Protein AF-A0A1V4BY78-F1 (afdb_monomer)

Structure (mmCIF, N/CA/C/O backbone):
data_AF-A0A1V4BY78-F1
#
_entry.id   AF-A0A1V4BY78-F1
#
loop_
_atom_site.group_PDB
_atom_site.id
_atom_site.type_symbol
_atom_site.label_atom_id
_atom_site.label_alt_id
_atom_site.label_comp_id
_atom_site.label_asym_id
_atom_site.label_entity_id
_atom_site.label_seq_id
_atom_site.pdbx_PDB_ins_code
_atom_site.Cartn_x
_atom_site.Cartn_y
_atom_site.Cartn_z
_atom_site.occupancy
_atom_site.B_iso_or_equiv
_atom_site.auth_seq_id
_atom_site.auth_comp_id
_atom_site.auth_asym_id
_atom_site.auth_atom_id
_atom_site.pdbx_PDB_model_num
ATOM 1 N N . MET A 1 1 ? 14.036 33.106 -26.032 1.00 73.75 1 MET A N 1
ATOM 2 C CA . MET A 1 1 ? 13.216 32.186 -26.853 1.00 73.75 1 MET A CA 1
ATOM 3 C C . MET A 1 1 ? 13.055 30.882 -26.083 1.00 73.75 1 MET A C 1
ATOM 5 O O . MET A 1 1 ? 14.049 30.196 -25.884 1.00 73.75 1 MET A O 1
ATOM 9 N N . TYR A 1 2 ? 11.860 30.580 -25.572 1.00 84.12 2 TYR A N 1
ATOM 10 C CA . TYR A 1 2 ? 11.632 29.362 -24.786 1.00 84.12 2 TYR A CA 1
ATOM 11 C C . TYR A 1 2 ? 11.433 28.162 -25.714 1.00 84.12 2 TYR A C 1
ATOM 13 O O . TYR A 1 2 ? 10.686 28.245 -26.686 1.00 84.12 2 TYR A O 1
ATOM 21 N N . LYS A 1 3 ? 12.119 27.056 -25.422 1.00 81.19 3 LYS A N 1
ATOM 22 C CA . LYS A 1 3 ? 11.928 25.766 -26.093 1.00 81.19 3 LYS A CA 1
ATOM 23 C C . LYS A 1 3 ? 11.327 24.787 -25.094 1.00 81.19 3 LYS A C 1
ATOM 25 O O . LYS A 1 3 ? 11.755 24.750 -23.944 1.00 81.19 3 LYS A O 1
ATOM 30 N N . ALA A 1 4 ? 10.376 23.985 -25.552 1.00 90.56 4 ALA A N 1
ATOM 31 C CA . ALA A 1 4 ? 9.820 22.873 -24.796 1.00 90.56 4 ALA A CA 1
ATOM 32 C C . ALA A 1 4 ? 9.861 21.608 -25.653 1.00 90.56 4 ALA A C 1
ATOM 34 O O . ALA A 1 4 ? 9.747 21.672 -26.878 1.00 90.56 4 ALA A O 1
ATOM 35 N N . TYR A 1 5 ? 10.007 20.464 -24.991 1.00 91.44 5 TYR A N 1
ATOM 36 C CA . TYR A 1 5 ? 10.049 19.156 -25.628 1.00 91.44 5 TYR A CA 1
ATOM 37 C C . TYR A 1 5 ? 9.000 18.250 -24.998 1.00 91.44 5 TYR A C 1
ATOM 39 O O . TYR A 1 5 ? 8.797 18.265 -23.784 1.00 91.44 5 TYR A O 1
ATOM 47 N N . LYS A 1 6 ? 8.340 17.450 -25.836 1.00 93.06 6 LYS A N 1
ATOM 48 C CA . LYS A 1 6 ? 7.363 16.454 -25.406 1.00 93.06 6 LYS A CA 1
ATOM 49 C C . LYS A 1 6 ? 7.929 15.070 -25.668 1.00 93.06 6 LYS A C 1
ATOM 51 O O . LYS A 1 6 ? 8.119 14.689 -26.818 1.00 93.06 6 LYS A O 1
ATOM 56 N N . PHE A 1 7 ? 8.131 14.312 -24.600 1.00 91.88 7 PHE A N 1
ATOM 57 C CA . PHE A 1 7 ? 8.559 12.922 -24.677 1.00 91.88 7 PHE A CA 1
A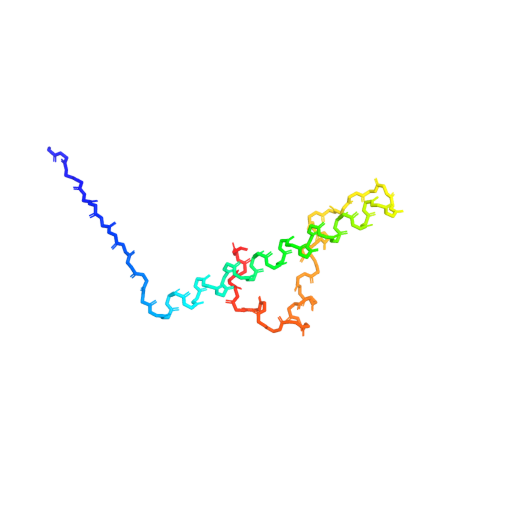TOM 58 C C . PHE A 1 7 ? 7.466 12.014 -24.131 1.00 91.88 7 PHE A C 1
ATOM 60 O O . PHE A 1 7 ? 6.753 12.365 -23.189 1.00 91.88 7 PHE A O 1
ATOM 67 N N . ARG A 1 8 ? 7.337 10.830 -24.728 1.00 93.19 8 ARG A N 1
ATOM 68 C CA . ARG A 1 8 ? 6.547 9.735 -24.173 1.00 93.19 8 ARG A CA 1
ATOM 69 C C . ARG A 1 8 ? 7.510 8.622 -23.811 1.00 93.19 8 ARG A C 1
ATOM 71 O O . ARG A 1 8 ? 8.064 7.985 -24.698 1.00 93.19 8 ARG A O 1
ATOM 78 N N . LEU A 1 9 ? 7.679 8.393 -22.518 1.00 90.06 9 LEU A N 1
ATOM 79 C CA . LEU A 1 9 ? 8.410 7.236 -22.032 1.00 90.06 9 LEU A CA 1
ATOM 80 C C . LEU A 1 9 ? 7.509 6.009 -22.145 1.00 90.06 9 LEU A C 1
ATOM 82 O O . LEU A 1 9 ? 6.325 6.054 -21.796 1.00 90.06 9 LEU A O 1
ATOM 86 N N . LYS A 1 10 ? 8.069 4.930 -22.679 1.00 94.75 10 LYS A N 1
ATOM 87 C CA . LYS A 1 10 ? 7.461 3.607 -22.656 1.00 94.75 10 LYS A CA 1
ATOM 88 C C . LYS A 1 10 ? 8.296 2.751 -21.715 1.00 94.75 10 LYS A C 1
ATOM 90 O O . LYS A 1 10 ? 9.516 2.750 -21.880 1.00 94.75 10 LYS A O 1
ATOM 95 N N . PRO A 1 11 ? 7.674 2.107 -20.717 1.00 95.25 11 PRO A N 1
ATOM 96 C CA . PRO A 1 11 ? 8.409 1.200 -19.864 1.00 95.25 11 PRO A CA 1
ATOM 97 C C . PRO A 1 11 ? 8.946 0.034 -20.699 1.00 95.25 11 PRO A C 1
ATOM 99 O O . PRO A 1 11 ? 8.322 -0.384 -21.673 1.00 95.25 11 PRO A O 1
ATOM 102 N N . ASN A 1 12 ? 10.121 -0.463 -20.336 1.00 97.12 12 ASN A N 1
ATOM 103 C CA . ASN A 1 12 ? 10.574 -1.771 -20.790 1.00 97.12 12 ASN A CA 1
ATOM 104 C C . ASN A 1 12 ? 9.854 -2.878 -19.994 1.00 97.12 12 ASN A C 1
ATOM 106 O O . ASN A 1 12 ? 9.137 -2.604 -19.031 1.00 97.12 12 ASN A O 1
ATOM 110 N N . THR A 1 13 ? 10.067 -4.137 -20.370 1.00 97.44 13 THR A N 1
ATOM 111 C CA . THR A 1 13 ? 9.396 -5.283 -19.739 1.00 97.44 13 THR A CA 1
ATOM 112 C C . THR A 1 13 ? 9.597 -5.340 -18.219 1.00 97.44 13 THR A C 1
ATOM 114 O O . THR A 1 13 ? 8.649 -5.593 -17.482 1.00 97.44 13 THR A O 1
ATOM 117 N N . GLU A 1 14 ? 10.801 -5.054 -17.720 1.00 95.50 14 GLU A N 1
ATOM 118 C CA . GLU A 1 14 ? 11.086 -5.058 -16.277 1.00 95.50 14 GLU A CA 1
ATOM 119 C C . GLU A 1 14 ? 10.320 -3.955 -15.537 1.00 95.50 14 GLU A C 1
ATOM 121 O O . GLU A 1 14 ? 9.756 -4.185 -14.466 1.00 95.50 14 GLU A O 1
ATOM 126 N N . GLN A 1 15 ? 10.244 -2.764 -16.133 1.00 94.50 15 GLN A N 1
ATOM 127 C CA . GLN A 1 15 ? 9.489 -1.636 -15.596 1.00 94.50 15 GLN A CA 1
ATOM 128 C C . GLN A 1 15 ? 7.982 -1.909 -15.603 1.00 94.50 15 GLN A C 1
ATOM 130 O O . GLN A 1 15 ? 7.306 -1.574 -14.633 1.00 94.50 15 GLN A O 1
ATOM 135 N N . GLU A 1 16 ? 7.447 -2.540 -16.651 1.00 95.50 16 GLU A N 1
ATOM 136 C CA . GLU A 1 16 ? 6.038 -2.951 -16.701 1.00 95.50 16 GLU A CA 1
ATOM 137 C C . GLU A 1 16 ? 5.699 -3.921 -15.568 1.00 95.50 16 GLU A C 1
ATOM 139 O O . GLU A 1 16 ? 4.704 -3.727 -14.866 1.00 95.50 16 GLU A O 1
ATOM 144 N N . ILE A 1 17 ? 6.558 -4.918 -15.340 1.00 94.25 17 ILE A N 1
ATOM 145 C CA . ILE A 1 17 ? 6.396 -5.887 -14.251 1.00 94.25 17 ILE A CA 1
ATOM 146 C C . ILE A 1 17 ? 6.457 -5.183 -12.890 1.00 94.25 17 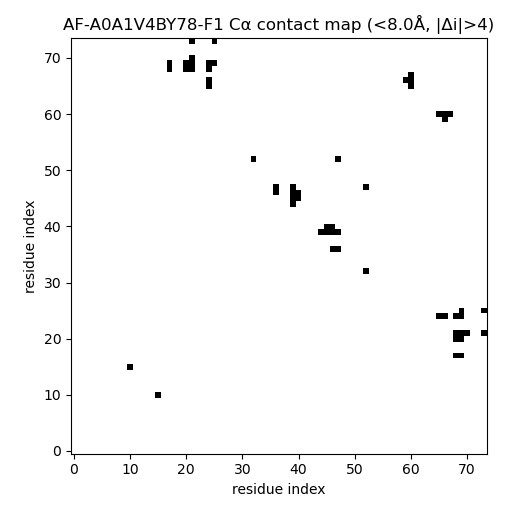ILE A C 1
ATOM 148 O O . ILE A 1 17 ? 5.594 -5.417 -12.042 1.00 94.25 17 ILE A O 1
ATOM 152 N N . ALA A 1 18 ? 7.437 -4.303 -12.676 1.00 92.44 18 ALA A N 1
ATOM 153 C CA . ALA A 1 18 ? 7.578 -3.563 -11.422 1.00 92.44 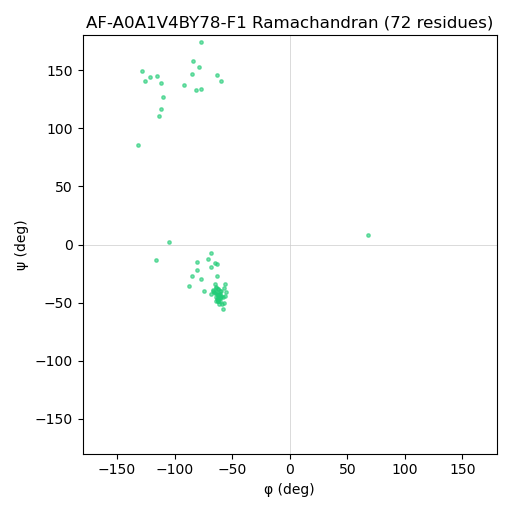18 ALA A CA 1
ATOM 154 C C . ALA A 1 18 ? 6.355 -2.672 -11.137 1.00 92.44 18 ALA A C 1
ATOM 156 O O . ALA A 1 18 ? 5.839 -2.657 -10.018 1.00 92.44 18 ALA A O 1
ATOM 157 N N . LEU A 1 19 ? 5.846 -1.978 -12.159 1.00 92.25 19 LEU A N 1
ATOM 158 C CA . LEU A 1 19 ? 4.634 -1.164 -12.059 1.00 92.25 19 LEU A CA 1
ATOM 159 C C . LEU A 1 19 ? 3.406 -2.027 -11.752 1.00 92.25 19 LEU A C 1
ATOM 161 O O . LEU A 1 19 ? 2.633 -1.690 -10.856 1.00 92.25 19 LEU A O 1
ATOM 165 N N . ALA A 1 20 ? 3.241 -3.158 -12.440 1.00 93.56 20 ALA A N 1
ATOM 166 C CA . ALA A 1 20 ? 2.131 -4.076 -12.201 1.00 93.56 20 ALA A CA 1
ATOM 167 C C . ALA A 1 20 ? 2.142 -4.628 -10.766 1.00 93.56 20 ALA A C 1
ATOM 169 O O . ALA A 1 20 ? 1.097 -4.649 -10.113 1.00 93.56 20 ALA A O 1
ATOM 170 N N . LYS A 1 21 ? 3.318 -5.007 -10.250 1.00 93.25 21 LYS A N 1
ATOM 171 C CA . LYS A 1 21 ? 3.500 -5.444 -8.857 1.00 93.25 21 LYS A CA 1
ATOM 172 C C . LYS A 1 21 ? 3.151 -4.335 -7.867 1.00 93.25 21 LYS A C 1
ATOM 174 O O . LYS A 1 21 ? 2.359 -4.567 -6.955 1.00 93.25 21 LYS A O 1
ATOM 179 N N . SER A 1 22 ? 3.675 -3.126 -8.079 1.00 92.81 22 SER A N 1
ATOM 180 C CA . SER A 1 22 ? 3.397 -1.962 -7.230 1.00 92.81 22 SER A CA 1
ATOM 181 C C . SER A 1 22 ? 1.897 -1.648 -7.176 1.00 92.81 22 SER A C 1
ATOM 183 O O . SER A 1 22 ? 1.292 -1.692 -6.104 1.00 92.81 22 SER A O 1
ATOM 185 N N . PHE A 1 23 ? 1.257 -1.444 -8.331 1.00 92.88 23 PHE A N 1
ATOM 186 C CA . PHE A 1 23 ? -0.173 -1.135 -8.390 1.00 92.88 23 PHE A CA 1
ATOM 187 C C . PHE A 1 23 ? -1.048 -2.281 -7.878 1.00 92.88 23 PHE A C 1
ATOM 189 O O . PHE A 1 23 ? -2.061 -2.031 -7.222 1.00 92.88 23 PHE A O 1
ATOM 196 N N . GLY A 1 24 ? -0.663 -3.531 -8.150 1.00 94.56 24 GLY A N 1
ATOM 197 C CA . GLY A 1 24 ? -1.354 -4.719 -7.657 1.00 94.56 24 GLY A CA 1
ATOM 198 C C . GLY A 1 24 ? -1.365 -4.786 -6.131 1.00 94.56 24 GLY A C 1
ATOM 199 O O . GLY A 1 24 ? -2.434 -4.932 -5.535 1.00 94.56 24 GLY A O 1
ATOM 200 N N . CYS A 1 25 ? -0.207 -4.596 -5.494 1.00 94.69 25 CYS A N 1
ATOM 201 C CA . CYS A 1 25 ? -0.090 -4.586 -4.036 1.00 94.69 25 CYS A CA 1
ATOM 202 C C . CYS A 1 25 ? -0.888 -3.442 -3.401 1.00 94.69 25 CYS A C 1
ATOM 204 O O . CYS A 1 25 ? -1.658 -3.686 -2.469 1.00 94.69 25 CYS A O 1
ATOM 206 N N . CYS A 1 26 ? -0.769 -2.215 -3.925 1.00 92.88 26 CYS A N 1
ATOM 207 C CA . CYS A 1 26 ? -1.505 -1.061 -3.398 1.00 92.88 26 CYS A CA 1
ATOM 208 C C . CYS A 1 26 ? -3.019 -1.256 -3.525 1.00 92.88 26 CYS A C 1
ATOM 210 O O . CYS A 1 26 ? -3.759 -1.045 -2.562 1.00 92.88 26 CYS A O 1
ATOM 212 N N . ARG A 1 27 ? -3.491 -1.723 -4.691 1.00 95.50 27 ARG A N 1
ATOM 213 C CA . ARG A 1 27 ? -4.914 -2.006 -4.924 1.00 95.50 27 ARG A CA 1
ATOM 214 C C . ARG A 1 27 ? -5.434 -3.082 -3.980 1.00 95.50 27 ARG A C 1
ATOM 216 O O . ARG A 1 27 ? -6.531 -2.942 -3.438 1.00 95.50 27 ARG A O 1
ATOM 223 N N . TRP A 1 28 ? -4.670 -4.152 -3.786 1.00 96.06 28 TRP A N 1
ATOM 224 C CA . TRP A 1 28 ? -5.065 -5.225 -2.885 1.00 96.06 28 TRP A CA 1
ATOM 225 C C . TRP A 1 28 ? -5.151 -4.735 -1.438 1.00 96.06 28 TRP A C 1
ATOM 227 O O . TRP A 1 28 ? -6.176 -4.946 -0.788 1.00 96.06 28 TRP A O 1
ATOM 237 N N . PHE A 1 29 ? -4.130 -4.023 -0.951 1.00 95.00 29 PHE A N 1
ATOM 238 C CA . PHE A 1 29 ? -4.107 -3.528 0.427 1.00 95.00 29 PHE A CA 1
ATOM 239 C C . PHE A 1 29 ? -5.219 -2.508 0.689 1.00 95.00 29 PHE A C 1
ATOM 241 O O . PHE A 1 29 ? -5.845 -2.539 1.751 1.00 95.00 29 PHE A O 1
ATOM 248 N N . TRP A 1 30 ? -5.520 -1.652 -0.293 1.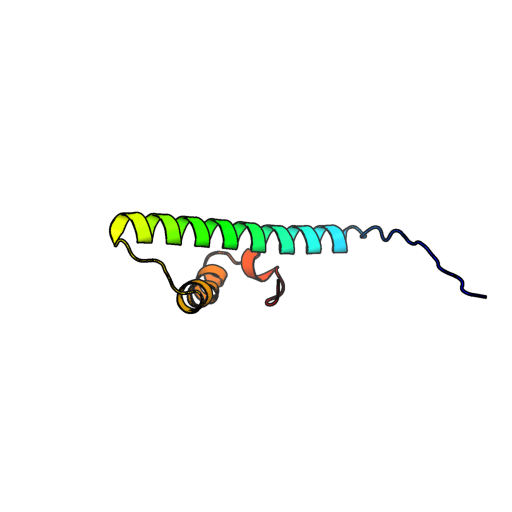00 95.06 30 TRP A N 1
ATOM 249 C CA . TRP A 1 30 ? -6.665 -0.745 -0.236 1.00 95.06 30 TRP A CA 1
ATOM 250 C C . TRP A 1 30 ? -7.983 -1.507 -0.081 1.00 95.06 30 TRP A C 1
ATOM 252 O O . TRP A 1 30 ? -8.746 -1.230 0.842 1.00 95.06 30 TRP A O 1
ATOM 262 N N . ASN A 1 31 ? -8.233 -2.498 -0.940 1.00 97.62 31 ASN A N 1
ATOM 263 C CA . ASN A 1 31 ? -9.466 -3.284 -0.896 1.00 97.62 31 ASN A CA 1
ATOM 264 C C . ASN A 1 31 ? -9.599 -4.073 0.413 1.00 97.62 31 ASN A C 1
ATOM 266 O O . ASN A 1 31 ? -10.676 -4.086 1.008 1.00 97.62 31 ASN A O 1
ATOM 270 N N . TYR A 1 32 ? -8.507 -4.680 0.885 1.00 96.94 32 TYR A N 1
ATOM 271 C CA . TYR A 1 32 ? -8.454 -5.345 2.187 1.00 96.94 32 TYR A CA 1
ATOM 272 C C . TYR A 1 32 ? -8.831 -4.380 3.320 1.00 96.94 32 TYR A C 1
ATOM 274 O O . TYR A 1 32 ? -9.713 -4.674 4.126 1.00 96.94 32 TYR A O 1
ATOM 282 N N . SER A 1 33 ? -8.202 -3.203 3.347 1.00 96.50 33 SER A N 1
ATOM 283 C CA . SER A 1 33 ? -8.421 -2.189 4.383 1.00 96.50 33 SER A CA 1
ATOM 284 C C . SER A 1 33 ? -9.844 -1.636 4.353 1.00 96.50 33 SER A C 1
ATOM 286 O O . SER A 1 33 ? -10.464 -1.466 5.401 1.00 96.50 33 SER A O 1
ATOM 288 N N . LEU A 1 34 ? -10.382 -1.384 3.156 1.00 97.31 34 LEU A N 1
ATOM 289 C CA . LEU A 1 34 ? -11.751 -0.916 2.970 1.00 97.31 34 LEU A CA 1
ATOM 290 C C . LEU A 1 34 ? -12.756 -1.943 3.494 1.00 97.31 34 LEU A C 1
ATOM 292 O O . LEU A 1 34 ? -13.641 -1.580 4.268 1.00 97.31 34 LEU A O 1
ATOM 296 N N . ASN A 1 35 ? -12.595 -3.212 3.115 1.00 98.19 35 ASN A N 1
ATOM 297 C CA . ASN A 1 35 ? -13.456 -4.291 3.586 1.00 98.19 35 ASN A CA 1
ATOM 298 C C . ASN A 1 35 ? -13.385 -4.431 5.114 1.00 98.19 35 ASN A C 1
ATOM 300 O O . ASN A 1 35 ? -14.412 -4.469 5.786 1.00 98.19 35 ASN A O 1
ATOM 304 N N . LEU A 1 36 ? -12.174 -4.412 5.681 1.00 97.75 36 LEU A N 1
ATOM 305 C CA . LEU A 1 36 ? -11.969 -4.471 7.127 1.00 97.75 36 LEU A CA 1
ATOM 306 C C . LEU A 1 36 ? -12.685 -3.320 7.855 1.00 97.75 36 LEU A C 1
ATOM 308 O O . LEU A 1 36 ? -13.357 -3.548 8.862 1.00 97.75 36 LEU A O 1
ATOM 312 N N . CYS A 1 37 ? -12.583 -2.091 7.343 1.00 97.44 37 CYS A N 1
ATOM 313 C CA . CYS A 1 37 ? -13.301 -0.941 7.891 1.00 97.44 37 CYS A CA 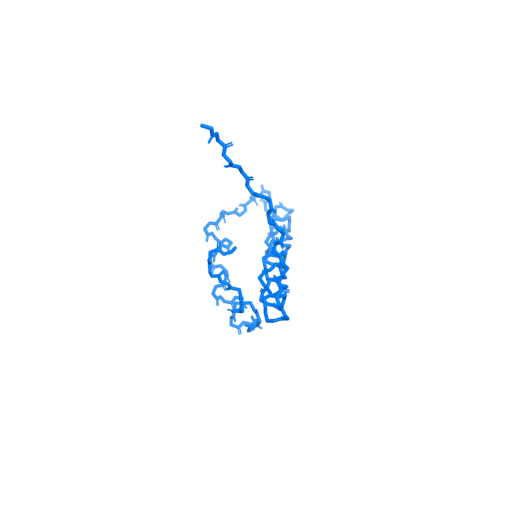1
ATOM 314 C C . CYS A 1 37 ? -14.821 -1.106 7.804 1.00 97.44 37 CYS A C 1
ATOM 316 O O . CYS A 1 37 ? -15.515 -0.798 8.772 1.00 97.44 37 CYS A O 1
ATOM 318 N N . GLN A 1 38 ? -15.339 -1.591 6.672 1.00 98.06 38 GLN A N 1
ATOM 319 C CA . GLN A 1 38 ? -16.775 -1.810 6.482 1.00 98.06 38 GLN A CA 1
ATOM 320 C C . GLN A 1 38 ? -17.320 -2.840 7.475 1.00 98.06 38 GLN A C 1
ATOM 322 O O . GLN A 1 38 ? -18.307 -2.562 8.155 1.00 98.06 38 GLN A O 1
ATOM 327 N N . GLU A 1 39 ? -16.660 -3.988 7.619 1.00 98.19 39 GLU A N 1
ATOM 328 C CA . GLU A 1 39 ? -17.082 -5.036 8.555 1.00 98.19 39 GLU A CA 1
ATOM 329 C C . GLU A 1 39 ? -16.954 -4.596 10.022 1.00 98.19 39 GLU A C 1
ATOM 331 O O . GLU A 1 39 ? -17.855 -4.825 10.835 1.00 98.19 39 GLU A O 1
ATOM 336 N N . THR A 1 40 ? -15.884 -3.872 10.363 1.00 97.75 40 THR A N 1
ATOM 337 C CA . THR A 1 40 ? -15.707 -3.320 11.717 1.00 97.75 40 THR A CA 1
ATOM 338 C C . THR A 1 40 ? -16.795 -2.302 12.049 1.00 97.75 40 THR A C 1
ATOM 340 O O . THR A 1 40 ? -17.340 -2.305 13.154 1.00 97.75 40 THR A O 1
ATOM 343 N N . TYR A 1 41 ? -17.160 -1.448 11.093 1.00 97.75 41 TYR A N 1
ATOM 344 C CA . TYR A 1 41 ? -18.204 -0.453 11.306 1.00 97.75 41 TYR A CA 1
ATOM 345 C C . TYR A 1 41 ? -19.585 -1.099 11.450 1.00 97.75 41 TYR A C 1
ATOM 347 O O . TYR A 1 41 ? -20.326 -0.735 12.359 1.00 97.75 41 TYR A O 1
ATOM 355 N N . LYS A 1 42 ? -19.915 -2.100 10.622 1.00 98.12 42 LYS A N 1
ATOM 356 C CA . LYS A 1 42 ? -21.179 -2.854 10.736 1.00 98.12 42 LYS A CA 1
ATOM 357 C C . LYS A 1 42 ? -21.355 -3.499 12.112 1.00 98.12 42 LYS A C 1
ATOM 359 O O . LYS A 1 42 ? -22.468 -3.549 12.621 1.00 98.12 42 LYS A O 1
ATOM 364 N N . THR A 1 43 ? -20.270 -3.994 12.703 1.00 97.19 43 THR A N 1
ATOM 365 C CA . THR A 1 43 ? -20.305 -4.730 13.977 1.00 97.19 43 THR A CA 1
ATOM 366 C C . THR A 1 43 ? -20.215 -3.827 15.204 1.00 97.19 43 THR A C 1
ATOM 368 O O . THR A 1 43 ? -20.843 -4.115 16.219 1.00 97.19 43 THR A O 1
ATOM 371 N N . THR A 1 44 ? -19.449 -2.735 15.134 1.00 96.94 44 THR A N 1
ATOM 372 C CA . THR A 1 44 ? -19.127 -1.905 16.311 1.00 96.94 44 THR A CA 1
ATOM 373 C C . THR A 1 44 ? -19.671 -0.478 16.249 1.00 96.94 44 THR A C 1
ATOM 375 O O . THR A 1 44 ? -19.617 0.239 17.249 1.00 96.94 44 THR A O 1
ATOM 378 N N . GLY A 1 45 ? -20.134 -0.026 15.079 1.00 97.38 45 GLY A N 1
ATOM 379 C CA . GLY A 1 45 ? -20.486 1.372 14.810 1.00 97.38 45 GLY A CA 1
ATOM 380 C C . GLY A 1 45 ? -19.287 2.330 14.792 1.00 97.38 45 GLY A C 1
ATOM 381 O O . GLY A 1 45 ? -19.476 3.546 14.747 1.00 97.38 45 GLY A O 1
ATOM 382 N N . LYS A 1 46 ? -18.050 1.817 14.854 1.00 96.00 46 LYS A N 1
ATOM 383 C CA . LYS A 1 46 ? -16.816 2.613 14.922 1.00 96.00 46 LYS A CA 1
ATOM 384 C C . LYS A 1 46 ? -15.885 2.290 13.757 1.00 96.00 46 LYS A C 1
ATOM 386 O O . LYS A 1 46 ? -15.797 1.155 13.300 1.00 96.00 46 LYS A O 1
ATOM 391 N N . GLY A 1 47 ? -15.190 3.317 13.273 1.00 94.50 47 GLY A N 1
ATOM 392 C CA . GLY A 1 47 ? -14.155 3.178 12.250 1.00 94.50 47 GLY A CA 1
ATOM 393 C C . GLY A 1 47 ? -12.798 2.795 12.842 1.00 94.50 47 GLY A C 1
ATOM 394 O O . GLY A 1 47 ? -12.520 3.050 14.015 1.00 94.50 47 GLY A O 1
ATOM 395 N N . LEU A 1 48 ? -11.935 2.217 12.008 1.00 96.81 48 LEU A N 1
ATOM 396 C CA . LEU A 1 48 ? -10.542 1.947 12.352 1.00 96.81 48 LEU A CA 1
ATOM 397 C C . LEU A 1 48 ? -9.663 3.171 12.097 1.00 96.81 48 LEU A C 1
ATOM 399 O O . LEU A 1 48 ? -9.877 3.933 11.155 1.00 96.81 48 LEU A O 1
ATOM 403 N N . THR A 1 49 ? -8.633 3.344 12.923 1.00 95.88 49 THR A N 1
ATOM 404 C CA . THR A 1 49 ? -7.642 4.401 12.705 1.00 95.88 49 THR A CA 1
ATOM 405 C C . THR A 1 49 ? -6.650 3.994 11.619 1.00 95.88 49 THR A C 1
ATOM 407 O O . THR A 1 49 ? -6.334 2.816 11.439 1.00 95.88 49 THR A O 1
ATOM 410 N N . ARG A 1 50 ? -6.080 4.985 10.928 1.00 92.81 50 ARG A N 1
ATOM 411 C CA . ARG A 1 50 ? -5.029 4.749 9.927 1.00 92.81 50 ARG A CA 1
ATOM 412 C C . ARG A 1 50 ? -3.837 3.986 10.511 1.00 92.81 50 ARG A C 1
ATOM 414 O O . ARG A 1 50 ? -3.359 3.047 9.887 1.00 92.81 50 ARG A O 1
ATOM 421 N N . ASN A 1 51 ? -3.388 4.366 11.709 1.00 95.50 51 ASN A N 1
ATOM 422 C CA . ASN A 1 51 ? -2.245 3.728 12.367 1.00 95.50 51 ASN A CA 1
ATOM 423 C C . ASN A 1 51 ? -2.509 2.247 12.653 1.00 95.50 51 ASN A C 1
ATOM 425 O O . ASN A 1 51 ? -1.614 1.429 12.466 1.00 95.50 51 ASN A O 1
ATOM 429 N N . TYR A 1 52 ? -3.738 1.897 13.047 1.00 96.12 52 TYR A N 1
ATOM 430 C CA . TYR A 1 52 ? -4.120 0.501 13.237 1.00 96.12 52 TYR A CA 1
ATOM 431 C C . TYR A 1 52 ? -4.007 -0.289 11.928 1.00 96.12 52 TYR A C 1
ATOM 433 O O . TYR A 1 52 ? -3.318 -1.303 11.887 1.00 96.12 52 TYR A O 1
ATOM 441 N N . ILE A 1 53 ? -4.611 0.212 10.845 1.00 95.69 53 ILE A N 1
ATOM 442 C CA . ILE A 1 53 ? -4.599 -0.452 9.531 1.00 95.69 53 ILE A CA 1
ATOM 443 C C . ILE A 1 53 ? -3.164 -0.628 9.016 1.00 95.69 53 ILE A C 1
ATOM 445 O O . ILE A 1 53 ? -2.791 -1.707 8.562 1.00 95.69 53 ILE A O 1
ATOM 449 N N . GLN A 1 54 ? -2.328 0.407 9.126 1.00 92.81 54 GLN A N 1
ATOM 450 C CA . GLN A 1 54 ? -0.918 0.327 8.732 1.00 92.81 54 GLN A CA 1
ATOM 451 C C . GLN A 1 54 ? -0.119 -0.657 9.589 1.00 92.81 54 GLN A C 1
ATOM 453 O O . GLN A 1 54 ? 0.757 -1.346 9.070 1.00 92.81 54 GLN A O 1
ATOM 458 N N . GLY A 1 55 ? -0.455 -0.770 10.876 1.00 94.81 55 GLY A N 1
ATOM 459 C CA . GLY A 1 55 ? 0.131 -1.748 11.789 1.00 94.81 55 GLY A CA 1
ATOM 460 C C . GLY A 1 55 ? -0.139 -3.207 11.405 1.00 94.81 55 GLY A C 1
ATOM 461 O O . GLY A 1 55 ? 0.588 -4.086 11.859 1.00 94.81 55 GLY A O 1
ATOM 462 N N . LEU A 1 56 ? -1.122 -3.477 10.537 1.00 94.88 56 LEU A N 1
ATOM 463 C CA . LEU A 1 56 ? -1.394 -4.819 10.005 1.00 94.88 56 LEU A CA 1
ATOM 464 C C . LEU A 1 56 ? -0.456 -5.201 8.853 1.00 94.88 56 LEU A C 1
ATOM 466 O O . LEU A 1 56 ? -0.269 -6.382 8.571 1.00 94.88 56 LEU A O 1
ATOM 470 N N . LEU A 1 57 ? 0.151 -4.228 8.170 1.00 92.38 57 LEU A N 1
ATOM 471 C CA . LEU A 1 57 ? 0.954 -4.499 6.979 1.00 92.38 57 LEU A CA 1
ATOM 472 C C . LEU A 1 57 ? 2.148 -5.445 7.240 1.00 92.38 57 LEU A C 1
ATOM 474 O O . LEU A 1 57 ? 2.376 -6.325 6.410 1.00 92.38 57 LEU A O 1
ATOM 478 N N . PRO A 1 58 ? 2.891 -5.35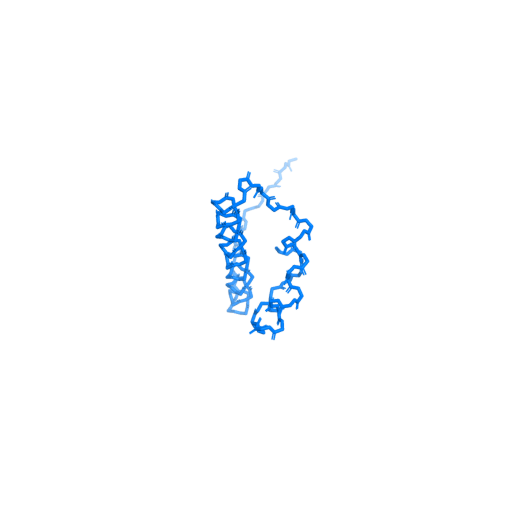3 8.365 1.00 93.38 58 PRO A N 1
ATOM 479 C CA . PRO A 1 58 ? 3.981 -6.283 8.656 1.00 93.38 58 PRO A CA 1
ATOM 480 C C . PRO A 1 58 ? 3.538 -7.741 8.803 1.00 93.38 58 PRO A C 1
ATOM 482 O O . PRO A 1 58 ? 4.263 -8.630 8.366 1.00 93.38 58 PRO A O 1
ATOM 485 N N . SER A 1 59 ? 2.374 -8.012 9.407 1.00 95.12 59 SER A N 1
ATOM 486 C CA . SER A 1 59 ? 1.864 -9.385 9.518 1.00 95.12 59 SER A CA 1
ATOM 487 C C . SER A 1 59 ? 1.331 -9.881 8.178 1.00 95.12 59 SER A C 1
ATOM 489 O O . SER A 1 59 ? 1.636 -11.003 7.786 1.00 95.12 59 SER A O 1
ATOM 491 N N . LEU A 1 60 ? 0.635 -9.027 7.424 1.00 95.00 60 LEU A N 1
ATOM 492 C CA . LEU A 1 60 ? 0.154 -9.361 6.082 1.00 95.00 60 LEU A CA 1
ATOM 493 C C . LEU A 1 60 ? 1.302 -9.700 5.128 1.00 95.00 60 LEU A C 1
ATOM 495 O O . LEU A 1 60 ? 1.193 -10.667 4.385 1.00 95.00 60 LEU A O 1
ATOM 499 N N . LYS A 1 61 ? 2.426 -8.977 5.189 1.00 93.62 61 LYS A N 1
ATOM 500 C CA . LYS A 1 61 ? 3.621 -9.286 4.388 1.00 93.62 61 LYS A CA 1
ATOM 501 C C . LYS A 1 61 ? 4.244 -10.647 4.707 1.00 93.62 61 LYS A C 1
ATOM 503 O O . LYS A 1 61 ? 4.863 -11.217 3.826 1.00 93.62 61 LYS A O 1
ATOM 508 N N . LYS A 1 62 ? 4.074 -11.166 5.931 1.00 94.69 62 LYS A N 1
ATOM 509 C CA . LYS A 1 62 ? 4.517 -12.526 6.296 1.00 94.69 62 LYS A CA 1
ATOM 510 C C . LYS A 1 62 ? 3.580 -13.609 5.762 1.00 94.69 62 LYS A C 1
ATOM 512 O O . LYS A 1 62 ? 4.018 -14.726 5.536 1.00 94.69 62 LYS A O 1
ATOM 517 N N . SER A 1 63 ? 2.292 -13.298 5.621 1.00 95.50 63 SER A N 1
ATOM 518 C CA . SER A 1 63 ? 1.297 -14.233 5.079 1.00 95.50 63 SER A CA 1
ATOM 519 C C . SER A 1 63 ? 1.240 -14.212 3.551 1.00 95.50 63 SER A C 1
ATOM 521 O O . SER A 1 63 ? 0.846 -15.196 2.933 1.00 95.50 63 SER A O 1
ATOM 523 N N . TYR A 1 64 ? 1.601 -13.081 2.944 1.00 94.44 64 TYR A N 1
ATOM 524 C CA . TYR A 1 64 ? 1.538 -12.835 1.510 1.00 94.44 64 TYR A CA 1
ATOM 525 C C . TYR A 1 64 ? 2.871 -12.248 1.038 1.00 94.44 64 TYR A C 1
ATOM 527 O O . TYR A 1 64 ? 3.017 -11.028 0.933 1.00 94.44 64 TYR A O 1
ATOM 535 N N . ASP A 1 65 ? 3.837 -13.115 0.732 1.00 92.81 65 ASP A N 1
ATOM 536 C CA . ASP A 1 65 ? 5.206 -12.704 0.379 1.00 92.81 65 ASP A CA 1
ATOM 537 C C . ASP A 1 65 ? 5.254 -11.719 -0.800 1.00 92.81 65 ASP A C 1
ATOM 539 O O . A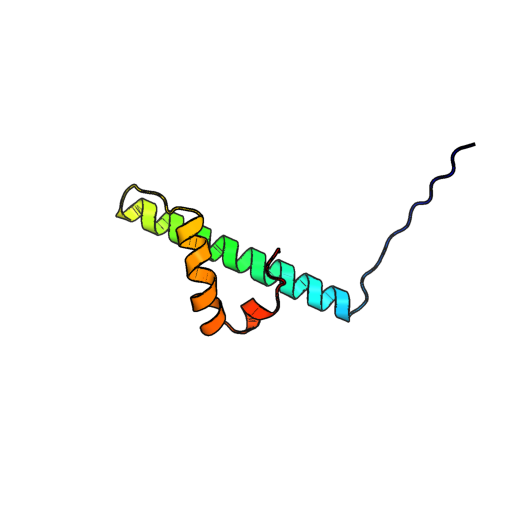SP A 1 65 ? 6.052 -10.785 -0.808 1.00 92.81 65 ASP A O 1
ATOM 543 N N . TRP A 1 66 ? 4.339 -11.844 -1.765 1.00 92.81 66 TRP A N 1
ATOM 544 C CA . TRP A 1 66 ? 4.241 -10.942 -2.917 1.00 92.81 66 TRP A CA 1
ATOM 545 C C . TRP A 1 66 ? 3.876 -9.493 -2.544 1.00 92.81 66 TRP A C 1
ATOM 547 O O . TRP A 1 66 ? 4.110 -8.594 -3.343 1.00 92.81 66 TRP A O 1
ATOM 557 N N . LEU A 1 67 ? 3.378 -9.211 -1.330 1.00 92.69 67 LEU A N 1
ATOM 558 C CA . LEU A 1 67 ? 3.202 -7.831 -0.840 1.00 92.69 67 LEU A CA 1
ATOM 559 C C . LEU A 1 67 ? 4.534 -7.133 -0.534 1.00 92.69 67 LEU A C 1
ATOM 561 O O . LEU A 1 67 ? 4.562 -5.919 -0.304 1.00 92.69 67 LEU A O 1
ATOM 565 N N . THR A 1 68 ? 5.639 -7.878 -0.485 1.00 91.06 68 THR A N 1
ATOM 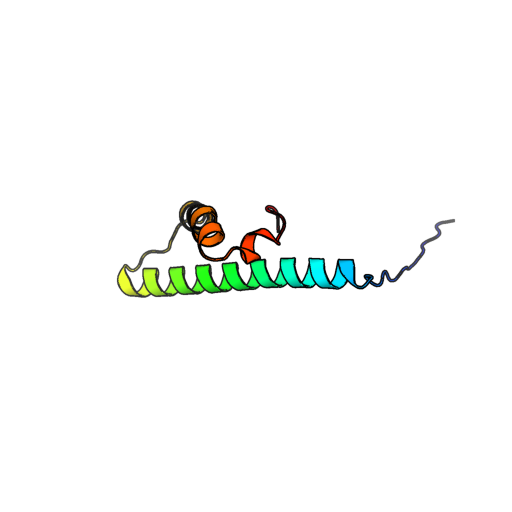566 C CA . THR A 1 68 ? 6.985 -7.314 -0.324 1.00 91.06 68 THR A CA 1
ATOM 567 C C . THR A 1 68 ? 7.561 -6.775 -1.634 1.00 91.06 68 THR A C 1
ATOM 569 O O . THR A 1 68 ? 8.474 -5.955 -1.584 1.00 91.06 68 THR A O 1
ATOM 572 N N . ASP A 1 69 ? 6.970 -7.141 -2.777 1.00 87.75 69 ASP A N 1
ATOM 573 C CA . ASP A 1 69 ? 7.401 -6.695 -4.106 1.00 87.75 69 ASP A CA 1
ATOM 574 C C . ASP A 1 69 ? 7.146 -5.200 -4.358 1.00 87.75 69 ASP A C 1
ATOM 576 O O . ASP A 1 69 ? 7.731 -4.610 -5.268 1.00 87.75 69 ASP A O 1
ATOM 580 N N . ALA A 1 70 ? 6.259 -4.575 -3.580 1.00 81.56 70 ALA A N 1
ATOM 581 C CA . ALA A 1 70 ? 5.971 -3.151 -3.678 1.00 81.56 70 ALA A CA 1
ATOM 582 C C . ALA A 1 70 ? 6.846 -2.323 -2.730 1.00 81.56 70 ALA A C 1
ATOM 584 O O . ALA A 1 70 ? 7.023 -2.643 -1.549 1.00 81.56 70 ALA A O 1
ATOM 585 N N . TYR A 1 71 ? 7.348 -1.202 -3.252 1.00 75.31 71 TYR A N 1
ATOM 586 C CA . TYR A 1 71 ? 8.105 -0.233 -2.472 1.00 75.31 71 TYR A CA 1
ATOM 587 C C . TYR A 1 71 ? 7.258 0.314 -1.315 1.00 75.31 71 TYR A C 1
ATOM 589 O O . TYR A 1 71 ? 6.065 0.568 -1.457 1.00 75.31 71 TYR A O 1
ATOM 597 N N . SER A 1 72 ? 7.876 0.506 -0.150 1.00 65.88 72 SER A N 1
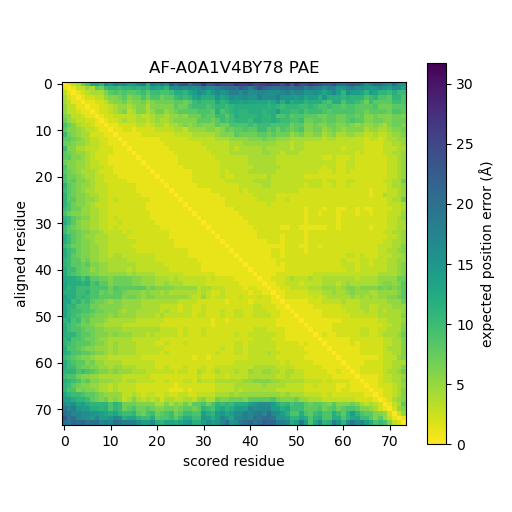ATOM 598 C CA . SER A 1 72 ? 7.175 0.826 1.103 1.00 65.88 72 SER A CA 1
ATOM 599 C C . SER A 1 72 ? 6.523 2.214 1.150 1.00 65.88 72 SER A C 1
ATOM 601 O O . SER A 1 72 ? 5.821 2.505 2.116 1.00 65.88 72 SER A O 1
ATOM 603 N N . GLN A 1 73 ? 6.767 3.065 0.148 1.00 63.28 73 GLN A N 1
ATOM 604 C CA . GLN A 1 73 ? 6.140 4.386 -0.005 1.00 63.28 73 GLN A CA 1
ATOM 605 C C . GLN A 1 73 ? 5.055 4.425 -1.093 1.00 63.28 73 GLN A C 1
ATOM 607 O O . GLN A 1 73 ? 4.539 5.507 -1.373 1.00 63.28 73 GLN A O 1
ATOM 612 N N . CYS A 1 74 ? 4.755 3.294 -1.741 1.00 53.47 74 CYS A N 1
ATOM 613 C CA . CYS A 1 74 ? 3.646 3.200 -2.690 1.00 53.47 74 CYS A CA 1
ATOM 614 C C . CYS A 1 74 ? 2.282 3.145 -1.988 1.00 53.47 74 CYS A C 1
ATOM 616 O O . CYS A 1 74 ? 2.214 2.698 -0.819 1.00 53.47 74 CYS A O 1
#

Foldseek 3Di:
DDDDDDDDDDDDPVRVVLVCLQVVLVVVLVVVQVVVQVVCCVVPVDGDDPVVSVVCLVVVCVVPVSNVSHDPVD

Secondary structure (DSSP, 8-state):
------------HHHHHHHHHHHHHHHHHHHHHHHHHHHHHHHHS-PPPHHHHHHTHHHHHHH-GGGGSS-TT-

Radius of gyration: 18.12 Å; Cα contacts (8 Å, |Δi|>4): 29; chains: 1; bounding box: 34×46×43 Å

Organism: NCBI:txid1960155

InterPro domains:
  IPR021027 Transposase, putative, helix-turn-helix domain [PF12323] (1-46)

pLDDT: mean 92.35, std 7.99, range [53.47, 98.19]

Mean predicted aligned error: 4.67 Å

Nearest PDB structures (foldseek):
  8h1j-assembly1_A  TM=8.959E-01  e=3.801E-01  Deinococcus radiodurans R1 = ATCC 13939 = DSM 20539

Solvent-accessible surface area (backbone atoms only — not comparable to full-atom values): 4588 Å² total; per-residue (Å²): 136,93,84,87,84,90,82,81,88,73,74,52,74,69,53,48,51,51,50,51,42,33,55,47,39,48,54,50,53,49,52,52,51,51,51,52,36,52,56,42,26,76,76,68,78,44,78,74,54,70,69,60,60,60,64,45,50,69,60,49,36,73,78,36,61,74,54,63,69,27,62,93,86,107

Sequence (74 aa):
MYKAYKFRLKPNTEQEIALAKSFGCCRWFWNYSLNLCQETYKTTGKGLTRNYIQGLLPSLKKSYDWLTDAYSQC